Protein AF-0000000079725331 (afdb_homodimer)

Secondary structure (DSSP, 8-state):
----S--TTTSS----EEEEEEEEEHHHHHHHHHHHHHH-S-HHHHHHHHHHHHHHHHH--/----S--TTTSS----EEEEEEEEEHHHHHHHHHHHHHH-S-HHHHHHHHHHHHHHHHH--

Radius of gyration: 18.66 Å; Cα contacts (8 Å, |Δi|>4): 118; chains: 2; bounding box: 28×83×31 Å

Foldseek 3Di:
DPPPPDDVVVVPPPPVDDDDDDDDDPVVVVVLVVVCVVPVPPSVVVVVVVVVVVCVVPVVD/DPPPDPDVVVVPVPPVDDDDDDDDDPVVVVVLVVVCVVPVPPSVVVVVVVVVVVCVVPVVD

pLDDT: mean 81.79, std 17.45, range [38.19, 96.62]

Nearest PDB structures (foldseek):
  7vp5-assembly1_B  TM=5.484E-01  e=2.677E+00  Arabidopsis thaliana
  5zkt-assembly1_A  TM=5.711E-01  e=3.704E+00  Oryza sativa Japonica Group
  7vp5-assembly1_B  TM=5.489E-01  e=2.727E+00  Arabidopsis thaliana
  5zkt-assembly1_A  TM=5.720E-01  e=3.770E+00  Oryza sativa Japonica Group

Structure (mmCIF, N/CA/C/O backbone):
data_AF-0000000079725331-model_v1
#
loop_
_entity.id
_entity.type
_entity.pdbx_description
1 polymer 'Toxin-antitoxin system antitoxin subunit'
#
loop_
_atom_site.group_PDB
_atom_site.id
_atom_site.type_symbol
_atom_site.label_atom_id
_atom_site.label_alt_id
_atom_site.label_comp_id
_atom_site.label_asym_id
_atom_site.label_entity_id
_atom_site.label_seq_id
_atom_site.pdbx_PDB_ins_code
_atom_site.Cartn_x
_atom_site.Cartn_y
_atom_site.Cartn_z
_atom_site.occupancy
_atom_site.B_iso_or_equiv
_atom_site.auth_seq_id
_atom_site.auth_comp_id
_atom_site.auth_asym_id
_atom_site.auth_atom_id
_atom_site.pdbx_PDB_model_num
ATOM 1 N N . MET A 1 1 ? 4.492 42.75 -14.039 1 38.25 1 MET A N 1
ATOM 2 C CA . MET A 1 1 ? 4.617 41.938 -12.852 1 38.25 1 MET A CA 1
ATOM 3 C C . MET A 1 1 ? 4.203 40.5 -13.148 1 38.25 1 MET A C 1
ATOM 5 O O . MET A 1 1 ? 3.018 40.219 -13.328 1 38.25 1 MET A O 1
ATOM 9 N N . ASN A 1 2 ? 4.988 39.75 -13.883 1 44.91 2 ASN A N 1
ATOM 10 C CA . ASN A 1 2 ? 4.727 38.438 -14.406 1 44.91 2 ASN A CA 1
ATOM 11 C C . ASN A 1 2 ? 4.441 37.438 -13.281 1 44.91 2 ASN A C 1
ATOM 13 O O . ASN A 1 2 ? 5.258 37.25 -12.375 1 44.91 2 ASN A O 1
ATOM 17 N N . ASP A 1 3 ? 3.182 37.438 -12.836 1 47.75 3 ASP A N 1
ATOM 18 C CA . ASP A 1 3 ? 2.701 36.5 -11.797 1 47.75 3 ASP A CA 1
ATOM 19 C C . ASP A 1 3 ? 3.217 35.094 -12.031 1 47.75 3 ASP A C 1
ATOM 21 O O . ASP A 1 3 ? 2.879 34.469 -13.031 1 47.75 3 ASP A O 1
ATOM 25 N N . PHE A 1 4 ? 4.43 34.875 -11.836 1 56 4 PHE A N 1
ATOM 26 C CA . PHE A 1 4 ? 5.258 33.656 -11.883 1 56 4 PHE A CA 1
ATOM 27 C C . PHE A 1 4 ? 4.59 32.531 -11.133 1 56 4 PHE A C 1
ATOM 29 O O . PHE A 1 4 ? 5.035 31.375 -11.211 1 56 4 PHE A O 1
ATOM 36 N N . LEU A 1 5 ? 3.629 32.969 -10.203 1 60.72 5 LEU A N 1
ATOM 37 C CA . LEU A 1 5 ? 3.17 31.828 -9.422 1 60.72 5 LEU A CA 1
ATOM 38 C C . LEU A 1 5 ? 2.113 31.031 -10.188 1 60.72 5 LEU A C 1
ATOM 40 O O . LEU A 1 5 ? 1.173 31.609 -10.734 1 60.72 5 LEU A O 1
ATOM 44 N N . PRO A 1 6 ? 2.428 29.969 -10.594 1 56.78 6 PRO A N 1
ATOM 45 C CA . PRO A 1 6 ? 1.4 29.172 -11.273 1 56.78 6 PRO A CA 1
ATOM 46 C C . PRO A 1 6 ? 0.081 29.141 -10.5 1 56.78 6 PRO A C 1
ATOM 48 O O . PRO A 1 6 ? 0.066 29.344 -9.289 1 56.78 6 PRO A O 1
ATOM 51 N N . PRO A 1 7 ? -0.99 29.125 -11.258 1 57.88 7 PRO A N 1
ATOM 52 C CA . PRO A 1 7 ? -2.291 29.031 -10.594 1 57.88 7 PRO A CA 1
ATOM 53 C C . PRO A 1 7 ? -2.41 27.78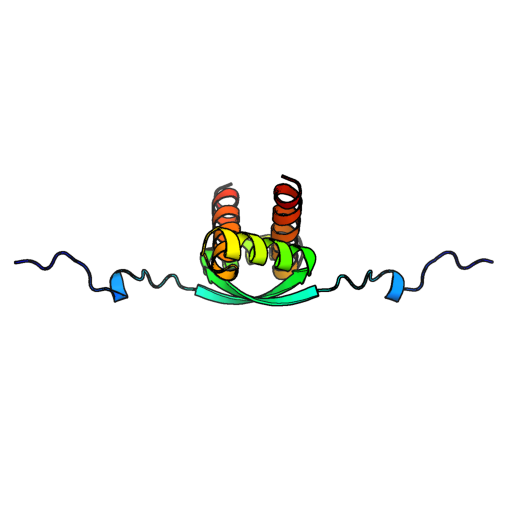1 -9.719 1 57.88 7 PRO A C 1
ATOM 55 O O . PRO A 1 7 ? -1.703 26.797 -9.938 1 57.88 7 PRO A O 1
ATOM 58 N N . PRO A 1 8 ? -3.227 27.906 -8.672 1 58.69 8 PRO A N 1
ATOM 59 C CA . PRO A 1 8 ? -3.314 26.828 -7.684 1 58.69 8 PRO A CA 1
ATOM 60 C C . PRO A 1 8 ? -3.604 25.469 -8.312 1 58.69 8 PRO A C 1
ATOM 62 O O . PRO A 1 8 ? -3.109 24.453 -7.832 1 58.69 8 PRO A O 1
ATOM 65 N N . ASP A 1 9 ? -4.43 25.5 -9.359 1 55.84 9 ASP A N 1
ATOM 66 C CA . ASP A 1 9 ? -4.793 24.234 -10 1 55.84 9 ASP A CA 1
ATOM 67 C C . ASP A 1 9 ? -3.578 23.578 -10.648 1 55.84 9 ASP A 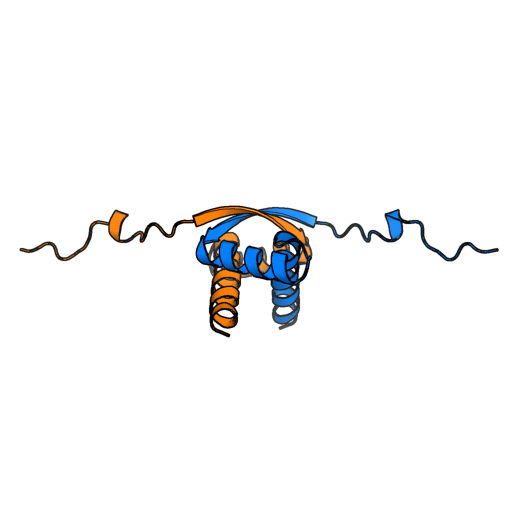C 1
ATOM 69 O O . ASP A 1 9 ? -3.551 22.359 -10.844 1 55.84 9 ASP A O 1
ATOM 73 N N . LYS A 1 10 ? -2.723 24.531 -11.047 1 54.31 10 LYS A N 1
ATOM 74 C CA . LYS A 1 10 ? -1.495 24.016 -11.641 1 54.31 10 LYS A CA 1
ATOM 75 C C . LYS A 1 10 ? -0.524 23.531 -10.562 1 54.31 10 LYS A C 1
ATOM 77 O O . LYS A 1 10 ? 0.469 22.875 -10.875 1 54.31 10 LYS A O 1
ATOM 82 N N . LEU A 1 11 ? -0.783 24.062 -9.492 1 54.09 11 LEU A N 1
ATOM 83 C CA . LEU A 1 11 ? 0.007 23.641 -8.344 1 54.09 11 LEU A CA 1
ATOM 84 C C . LEU A 1 11 ? -0.419 22.25 -7.871 1 54.09 11 LEU A C 1
ATOM 86 O O . LEU A 1 11 ? 0.281 21.625 -7.078 1 54.09 11 LEU A O 1
ATOM 90 N N . ILE A 1 12 ? -1.616 21.953 -8.375 1 52.78 12 ILE A N 1
ATOM 91 C CA . ILE A 1 12 ? -2.115 20.609 -8.102 1 52.78 12 ILE A CA 1
ATOM 92 C C . ILE A 1 12 ? -1.726 19.672 -9.242 1 52.78 12 ILE A C 1
ATOM 94 O O . ILE A 1 12 ? -2.172 19.844 -10.383 1 52.78 12 ILE A O 1
ATOM 98 N N . THR A 1 13 ? -0.53 19.562 -9.453 1 51.38 13 THR A N 1
ATOM 99 C CA . THR A 1 13 ? -0.243 18.547 -10.453 1 51.38 13 THR A CA 1
ATOM 100 C C . THR A 1 13 ? -1.245 17.406 -10.367 1 51.38 13 THR A C 1
ATOM 102 O O . THR A 1 13 ? -1.466 16.844 -9.297 1 51.38 13 THR A O 1
ATOM 105 N N . LYS A 1 14 ? -2.398 17.672 -11.125 1 53 14 LYS A N 1
ATOM 106 C CA . LYS A 1 14 ? -3.395 16.609 -11.258 1 53 14 LYS A CA 1
ATOM 107 C C . LYS A 1 14 ? -2.736 15.242 -11.273 1 53 14 LYS A C 1
ATOM 109 O O . LYS A 1 14 ? -2.109 14.852 -12.258 1 53 14 LYS A O 1
ATOM 114 N N . GLU A 1 15 ? -2.043 15 -10.164 1 59.06 15 GLU A N 1
ATOM 115 C CA . GLU A 1 15 ? -1.673 13.586 -10.18 1 59.06 15 GLU A CA 1
ATOM 116 C C . GLU A 1 15 ? -2.875 12.703 -10.5 1 59.06 15 GLU A C 1
ATOM 118 O O . GLU A 1 15 ? -3.975 12.938 -10 1 59.06 15 GLU A O 1
ATOM 123 N N . ASP A 1 16 ? -2.807 12.234 -11.727 1 72.12 16 ASP A N 1
ATOM 124 C CA . ASP A 1 16 ? -3.865 11.297 -12.094 1 72.12 16 ASP A CA 1
ATOM 125 C C . ASP A 1 16 ? -3.979 10.172 -11.062 1 72.12 16 ASP A C 1
ATOM 127 O O . ASP A 1 16 ? -3.061 9.359 -10.922 1 72.12 16 ASP A O 1
ATOM 131 N N . ASN A 1 17 ? -4.805 10.508 -10.023 1 79.5 17 ASN A N 1
ATOM 132 C CA . ASN A 1 17 ? -5.062 9.508 -8.992 1 79.5 17 ASN A CA 1
ATOM 133 C C . ASN A 1 17 ? -6.301 8.68 -9.312 1 79.5 17 ASN A C 1
ATOM 135 O O . ASN A 1 17 ? -7.215 9.156 -9.992 1 79.5 17 ASN A O 1
ATOM 139 N N . SER A 1 18 ? -6.102 7.484 -9.039 1 85.88 18 SER A N 1
ATOM 140 C CA . SER A 1 18 ? -7.227 6.566 -9.18 1 85.88 18 SER A CA 1
ATOM 141 C C . SER A 1 18 ? -7.629 5.973 -7.836 1 85.88 18 SER A C 1
ATOM 143 O O . SER A 1 18 ? -6.77 5.641 -7.016 1 85.88 18 SER A O 1
ATOM 145 N N . LYS A 1 19 ? -8.906 5.922 -7.648 1 87.5 19 LYS A N 1
ATOM 146 C CA . LYS A 1 19 ? -9.453 5.316 -6.441 1 87.5 19 LYS A CA 1
ATOM 147 C C . LYS A 1 19 ? -9.461 3.793 -6.539 1 87.5 19 LYS A C 1
ATOM 149 O O . LYS A 1 19 ? -9.945 3.23 -7.523 1 87.5 19 LYS A O 1
ATOM 154 N N . VAL A 1 20 ? -8.812 3.227 -5.551 1 88.94 20 VAL A N 1
ATOM 155 C CA . VAL A 1 20 ? -8.773 1.768 -5.516 1 88.94 20 VAL A CA 1
ATOM 156 C C . VAL A 1 20 ? -9.211 1.269 -4.141 1 88.94 20 VAL A C 1
ATOM 158 O O . VAL A 1 20 ? -8.906 1.894 -3.123 1 88.94 20 VAL A O 1
ATOM 161 N N . THR A 1 21 ? -10.047 0.263 -4.176 1 90.62 21 THR A N 1
ATOM 162 C CA . THR A 1 21 ? -10.438 -0.4 -2.936 1 90.62 21 THR A CA 1
ATOM 163 C C . THR A 1 21 ? -9.516 -1.581 -2.643 1 90.62 21 THR A C 1
ATOM 165 O O . THR A 1 21 ? -9.297 -2.436 -3.504 1 90.62 21 THR A O 1
ATOM 168 N N . ILE A 1 22 ? -9.008 -1.559 -1.427 1 90.12 22 ILE A N 1
ATOM 169 C CA . ILE A 1 22 ? -8.07 -2.602 -1.014 1 90.12 22 ILE A CA 1
ATOM 170 C C . IL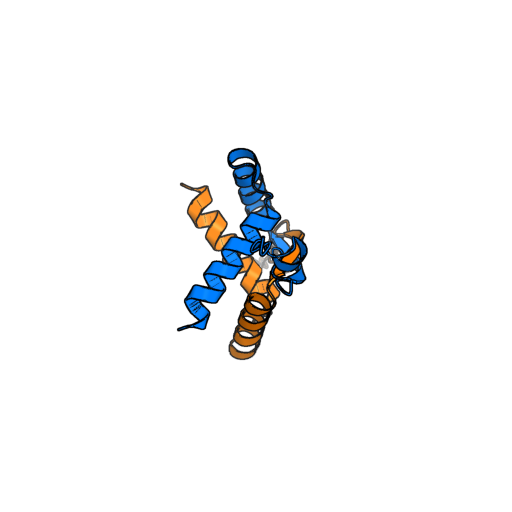E A 1 22 ? -8.539 -3.221 0.301 1 90.12 22 ILE A C 1
ATOM 172 O O . ILE A 1 22 ? -9.109 -2.531 1.152 1 90.12 22 ILE A O 1
ATOM 176 N N . LEU A 1 23 ? -8.359 -4.512 0.351 1 89.56 23 LEU A N 1
ATOM 177 C CA . LEU A 1 23 ? -8.57 -5.215 1.611 1 89.56 23 LEU A CA 1
ATOM 178 C C . LEU A 1 23 ? -7.297 -5.219 2.451 1 89.56 23 LEU A C 1
ATOM 180 O O . LEU A 1 23 ? -6.27 -5.746 2.025 1 89.56 23 LEU A O 1
ATOM 184 N N . LEU A 1 24 ? -7.414 -4.594 3.615 1 91.56 24 LEU A N 1
ATOM 185 C CA . LEU A 1 24 ? -6.262 -4.512 4.508 1 91.56 24 LEU A CA 1
ATOM 186 C C . LEU A 1 24 ? -6.555 -5.199 5.84 1 91.56 24 LEU A C 1
ATOM 188 O O . LEU A 1 24 ? -7.699 -5.211 6.297 1 91.56 24 LEU A O 1
ATOM 192 N N . SER A 1 25 ? -5.543 -5.75 6.434 1 90.81 25 SER A N 1
ATOM 193 C CA . SER A 1 25 ? -5.715 -6.332 7.758 1 90.81 25 SER A CA 1
ATOM 194 C C . SER A 1 25 ? -5.992 -5.258 8.805 1 90.81 25 SER A C 1
ATOM 196 O O . SER A 1 25 ? -5.488 -4.137 8.695 1 90.81 25 SER A O 1
ATOM 198 N N . LYS A 1 26 ? -6.762 -5.676 9.812 1 91.25 26 LYS A N 1
ATOM 199 C CA . LYS A 1 26 ? -7.035 -4.754 10.906 1 91.25 26 LYS A CA 1
ATOM 200 C C . LYS A 1 26 ? -5.742 -4.285 11.57 1 91.25 26 LYS A C 1
ATOM 202 O O . LYS A 1 26 ? -5.637 -3.131 11.992 1 91.25 26 LYS A O 1
ATOM 207 N N . LYS A 1 27 ? -4.816 -5.16 11.594 1 91.5 27 LYS A N 1
ATOM 208 C CA . LYS A 1 27 ? -3.525 -4.82 12.188 1 91.5 27 LYS A CA 1
ATOM 209 C C . LYS A 1 27 ? -2.836 -3.711 11.398 1 91.5 27 LYS A C 1
ATOM 211 O O . LYS A 1 27 ? -2.35 -2.74 11.977 1 91.5 27 LYS A O 1
ATOM 216 N N . SER A 1 28 ? -2.807 -3.865 10.141 1 93.25 28 SER A N 1
ATOM 217 C CA . SER A 1 28 ? -2.18 -2.859 9.289 1 93.25 28 SER A CA 1
ATOM 218 C C . SER A 1 28 ? -2.924 -1.53 9.367 1 93.25 28 SER A C 1
ATOM 220 O O . SER A 1 28 ? -2.307 -0.474 9.508 1 93.25 28 SER A O 1
ATOM 222 N N . ILE A 1 29 ? -4.227 -1.623 9.344 1 94.38 29 ILE A N 1
ATOM 223 C CA . ILE A 1 29 ? -5.031 -0.407 9.406 1 94.38 29 ILE A CA 1
ATOM 224 C C . ILE A 1 29 ? -4.785 0.307 10.734 1 94.38 29 ILE A C 1
ATOM 226 O O . ILE A 1 29 ? -4.586 1.523 10.766 1 94.38 29 ILE A O 1
ATOM 230 N N . SER A 1 30 ? -4.809 -0.453 11.797 1 93.88 30 SER A N 1
ATOM 231 C CA . SER A 1 30 ? -4.566 0.124 13.117 1 93.88 30 SER A CA 1
ATOM 232 C C . SER A 1 30 ? -3.191 0.784 13.188 1 93.88 30 SER A C 1
ATOM 234 O O . SER A 1 30 ? -3.043 1.854 13.781 1 93.88 30 SER A O 1
ATOM 236 N N . PHE A 1 31 ? -2.205 0.195 12.625 1 95.94 31 PHE A N 1
ATOM 237 C CA . PHE A 1 31 ? -0.854 0.743 12.594 1 95.94 31 PHE A CA 1
ATOM 238 C C . PHE A 1 31 ? -0.833 2.098 11.898 1 95.94 31 PHE A C 1
ATOM 240 O O . PHE A 1 31 ? -0.304 3.07 12.438 1 95.94 31 PHE A O 1
ATOM 247 N N . PHE A 1 32 ? -1.394 2.209 10.688 1 95.94 32 PHE A N 1
ATOM 248 C CA . PHE A 1 32 ? -1.354 3.447 9.922 1 95.94 32 PHE A CA 1
ATOM 249 C C . PHE A 1 32 ? -2.176 4.535 10.602 1 95.94 32 PHE A C 1
ATOM 251 O O . PHE A 1 32 ? -1.815 5.715 10.555 1 95.94 32 PHE A O 1
ATOM 258 N N . LYS A 1 33 ? -3.271 4.145 11.273 1 95.19 33 LYS A N 1
ATOM 259 C CA . LYS A 1 33 ? -4.086 5.117 12 1 95.19 33 LYS A CA 1
ATOM 260 C C . LYS A 1 33 ? -3.33 5.676 13.203 1 95.19 33 LYS A C 1
ATOM 262 O O . LYS A 1 33 ? -3.412 6.871 13.492 1 95.19 33 LYS A O 1
ATOM 267 N N . ALA A 1 34 ? -2.625 4.777 13.828 1 96.62 34 ALA A N 1
ATOM 268 C CA . ALA A 1 34 ? -1.822 5.227 14.961 1 96.62 34 ALA A CA 1
ATOM 269 C C . ALA A 1 34 ? -0.739 6.203 14.516 1 96.62 34 ALA A C 1
ATOM 271 O O . ALA A 1 34 ? -0.516 7.23 15.156 1 96.62 34 ALA A O 1
ATOM 272 N N . GLN A 1 35 ? -0.032 5.824 13.414 1 95.31 35 GLN A N 1
ATOM 273 C CA . GLN A 1 35 ? 0.988 6.711 12.867 1 95.31 35 GLN A CA 1
ATOM 274 C C . GLN A 1 35 ? 0.384 8.047 12.43 1 95.31 35 GLN A C 1
ATOM 276 O O . GLN A 1 35 ? 1.015 9.094 12.578 1 95.31 35 GLN A O 1
ATOM 281 N N . SER A 1 36 ? -0.831 7.957 11.875 1 95.5 36 SER A N 1
ATOM 282 C CA . SER A 1 36 ? -1.561 9.141 11.445 1 95.5 36 SER A CA 1
ATOM 283 C C . SER A 1 36 ? -1.813 10.094 12.617 1 95.5 36 SER A C 1
ATOM 285 O O . SER A 1 36 ? -1.638 11.305 12.484 1 95.5 36 SER A O 1
ATOM 287 N N . LYS A 1 37 ? -2.191 9.547 13.695 1 95.62 37 LYS A N 1
ATOM 288 C CA . LYS A 1 37 ? -2.465 10.336 14.891 1 95.62 37 LYS A CA 1
ATOM 289 C C . LYS A 1 37 ? -1.199 11.016 15.406 1 95.62 37 LYS A C 1
ATOM 291 O O . LYS A 1 37 ? -1.242 12.172 15.852 1 95.62 37 LYS A O 1
ATOM 296 N N . LYS A 1 38 ? -0.1 10.359 15.242 1 95.12 38 LYS A N 1
ATOM 297 C CA . LYS A 1 38 ? 1.169 10.883 15.742 1 95.12 38 LYS A CA 1
ATOM 298 C C . LYS A 1 38 ? 1.699 11.992 14.836 1 95.12 38 LYS A C 1
ATOM 300 O O . LYS A 1 38 ? 2.252 12.984 15.32 1 95.12 38 LYS A O 1
ATOM 305 N N . SER A 1 39 ? 1.54 11.883 13.578 1 94.12 39 SER A N 1
ATOM 306 C CA . SER A 1 39 ? 2.182 12.766 12.602 1 94.12 39 SER A CA 1
ATOM 307 C C . SER A 1 39 ? 1.226 13.852 12.125 1 94.12 39 SER A C 1
ATOM 309 O O . SER A 1 39 ? 1.656 14.859 11.562 1 94.12 39 SER A O 1
ATOM 311 N N . GLY A 1 40 ? -0.096 13.594 12.133 1 95.31 40 GLY A N 1
ATOM 312 C CA . GLY A 1 40 ? -1.092 14.5 11.594 1 95.31 40 GLY A CA 1
ATOM 313 C C . GLY A 1 40 ? -1.356 14.297 10.117 1 95.31 40 GLY A C 1
ATOM 314 O O . GLY A 1 40 ? -2.139 15.031 9.508 1 95.31 40 GLY A O 1
ATOM 315 N N . VAL A 1 41 ? -0.659 13.352 9.523 1 93.31 41 VAL A N 1
ATOM 316 C CA . VAL A 1 41 ? -0.879 13.023 8.125 1 93.31 41 VAL A CA 1
ATOM 317 C C . VAL A 1 41 ? -1.966 11.961 8.008 1 93.31 41 VAL A C 1
ATOM 319 O O . VAL A 1 41 ? -1.94 10.953 8.727 1 93.31 41 VAL A O 1
ATOM 322 N N . PRO A 1 42 ? -2.98 12.273 7.223 1 95.38 42 PRO A N 1
ATOM 323 C CA . PRO A 1 42 ? -4.008 11.25 7.027 1 95.38 42 PRO A CA 1
ATOM 324 C C . PRO A 1 42 ? -3.424 9.891 6.66 1 95.38 42 PRO A C 1
ATOM 326 O O . PRO A 1 42 ? -2.496 9.812 5.852 1 95.38 42 PRO A O 1
ATOM 329 N N . TYR A 1 43 ? -3.971 8.836 7.348 1 94.75 43 TYR A N 1
ATOM 330 C CA . TYR A 1 43 ? -3.404 7.5 7.16 1 94.75 43 TYR A CA 1
ATOM 331 C C . TYR A 1 43 ? -3.498 7.07 5.703 1 94.75 43 TYR A C 1
ATOM 333 O O . TYR A 1 43 ? -2.625 6.355 5.203 1 94.75 43 TYR A O 1
ATOM 341 N N . GLN A 1 44 ? -4.574 7.441 4.973 1 92.69 44 GLN A N 1
ATOM 342 C CA . GLN A 1 44 ? -4.688 7.121 3.555 1 92.69 44 GLN A CA 1
ATOM 343 C C . GLN A 1 44 ? -3.537 7.73 2.76 1 92.69 44 GLN A C 1
ATOM 345 O O . GLN A 1 44 ? -3.014 7.102 1.835 1 92.69 44 GLN A O 1
ATOM 350 N N . SER A 1 45 ? -3.162 8.914 3.104 1 92.31 45 SER A N 1
ATOM 351 C CA . SER A 1 45 ? -2.039 9.57 2.441 1 92.31 45 SER A CA 1
ATOM 352 C C . SER A 1 45 ? -0.729 8.844 2.721 1 92.31 45 SER A C 1
ATOM 354 O O . SER A 1 45 ? 0.131 8.742 1.844 1 92.31 45 SER A O 1
ATOM 356 N N . MET A 1 46 ? -0.601 8.344 3.939 1 95.19 46 MET A N 1
ATOM 357 C CA . MET A 1 46 ? 0.584 7.578 4.312 1 95.19 46 MET A CA 1
ATOM 358 C C . MET A 1 46 ? 0.684 6.301 3.49 1 95.19 46 MET A C 1
ATOM 360 O O . MET A 1 46 ? 1.755 5.969 2.979 1 95.19 46 MET A O 1
ATOM 364 N N . ILE A 1 47 ? -0.411 5.691 3.34 1 95.19 47 ILE A N 1
ATOM 365 C CA . ILE A 1 47 ? -0.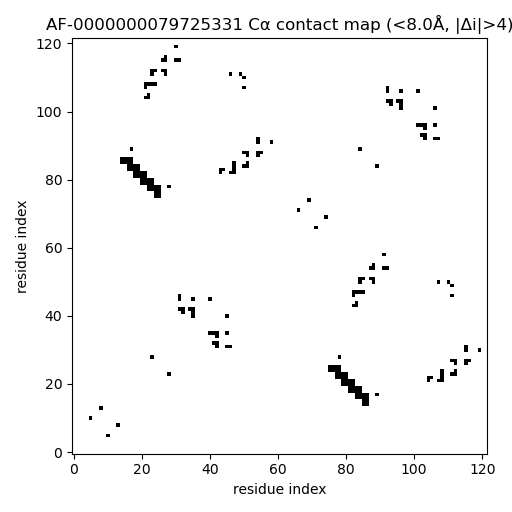483 4.457 2.566 1 95.19 47 ILE A CA 1
ATOM 366 C C . ILE A 1 47 ? -0.111 4.738 1.111 1 95.19 47 ILE A C 1
ATOM 368 O O . ILE A 1 47 ? 0.698 4.02 0.521 1 95.19 47 ILE A O 1
ATOM 372 N N . LYS A 1 48 ? -0.666 5.762 0.553 1 93.94 48 LYS A N 1
ATOM 373 C CA . LYS A 1 48 ? -0.336 6.148 -0.815 1 93.94 48 LYS A CA 1
ATOM 374 C C . LYS A 1 48 ? 1.164 6.379 -0.975 1 93.94 48 LYS A C 1
ATOM 376 O O . LYS A 1 48 ? 1.769 5.918 -1.945 1 93.94 48 LYS A O 1
ATOM 381 N N . LYS A 1 49 ? 1.687 7.078 -0.039 1 93.56 49 LYS A N 1
ATOM 382 C CA . LYS A 1 49 ? 3.107 7.406 -0.127 1 93.56 49 LYS A CA 1
ATOM 383 C C . LYS A 1 49 ? 3.965 6.145 -0.085 1 93.56 49 LYS A C 1
ATOM 385 O O . LYS A 1 49 ? 4.922 6.012 -0.853 1 93.56 49 LYS A O 1
ATOM 390 N N . VAL A 1 50 ? 3.643 5.238 0.806 1 94.81 50 VAL A N 1
ATOM 391 C CA . VAL A 1 50 ? 4.371 3.979 0.905 1 94.81 50 VAL A CA 1
ATOM 392 C C . VAL A 1 50 ? 4.336 3.254 -0.438 1 94.81 50 VAL A C 1
ATOM 394 O O . VAL A 1 50 ? 5.367 2.791 -0.928 1 94.81 50 VAL A O 1
ATOM 397 N N . LEU A 1 51 ? 3.197 3.193 -1.078 1 95.38 51 LEU A N 1
ATOM 398 C CA . LEU A 1 51 ? 3.029 2.449 -2.32 1 95.38 51 LEU A CA 1
ATOM 399 C C . LEU A 1 51 ? 3.705 3.17 -3.482 1 95.38 51 LEU A C 1
ATOM 401 O O . LEU A 1 51 ? 4.301 2.531 -4.352 1 95.38 51 LEU A O 1
ATOM 405 N N . ASP A 1 52 ? 3.635 4.496 -3.479 1 92.56 52 ASP A N 1
ATOM 406 C CA . ASP A 1 52 ? 4.32 5.266 -4.512 1 92.56 52 ASP A CA 1
ATOM 407 C C . ASP A 1 52 ? 5.832 5.07 -4.434 1 92.56 52 ASP A C 1
ATOM 409 O O . ASP A 1 52 ? 6.496 4.891 -5.457 1 92.56 52 ASP A O 1
ATOM 413 N N . LEU A 1 53 ? 6.352 5.07 -3.221 1 92.75 53 LEU A N 1
ATOM 414 C CA . LEU A 1 53 ? 7.781 4.871 -3.033 1 92.75 53 LEU A CA 1
ATOM 415 C C . LEU A 1 53 ? 8.188 3.455 -3.434 1 92.75 53 LEU A C 1
ATOM 417 O O . LEU A 1 53 ? 9.227 3.26 -4.066 1 92.75 53 LEU A O 1
ATOM 421 N N . TYR A 1 54 ? 7.395 2.568 -3.002 1 93.31 54 TYR A N 1
ATOM 422 C CA . TYR A 1 54 ? 7.648 1.183 -3.377 1 93.31 54 TYR A CA 1
ATOM 423 C C . TYR A 1 54 ? 7.695 1.028 -4.891 1 93.31 54 TYR A C 1
ATOM 425 O O . TYR A 1 54 ? 8.625 0.42 -5.43 1 93.31 54 TYR A O 1
ATOM 433 N N . ALA A 1 55 ? 6.719 1.514 -5.566 1 93.88 55 ALA A N 1
ATOM 434 C CA . ALA A 1 55 ? 6.641 1.421 -7.02 1 93.88 55 ALA A CA 1
ATOM 435 C C . ALA A 1 55 ? 7.832 2.107 -7.68 1 93.88 55 ALA A C 1
ATOM 437 O O . ALA A 1 55 ? 8.414 1.576 -8.625 1 93.88 55 ALA A O 1
ATOM 438 N N . ASP A 1 56 ? 8.156 3.264 -7.191 1 90.19 56 ASP A N 1
ATOM 439 C CA . ASP A 1 56 ? 9.273 4.012 -7.75 1 90.19 56 ASP A CA 1
ATOM 440 C C . ASP A 1 56 ? 10.586 3.236 -7.605 1 90.19 56 ASP A C 1
ATOM 442 O O . ASP A 1 56 ? 11.422 3.248 -8.508 1 90.19 56 ASP A O 1
ATOM 446 N N . LYS A 1 57 ? 10.719 2.621 -6.504 1 91.19 57 LYS A N 1
ATOM 447 C CA . LYS A 1 57 ? 11.945 1.873 -6.219 1 91.19 57 LYS A CA 1
ATOM 448 C C . LYS A 1 57 ? 12.07 0.66 -7.137 1 91.19 57 LYS A C 1
ATOM 450 O O . LYS A 1 57 ? 13.164 0.349 -7.613 1 91.19 57 LYS A O 1
ATOM 455 N N . PHE A 1 58 ? 10.992 -0.007 -7.434 1 90.5 58 PHE A N 1
ATOM 456 C CA . PHE A 1 58 ? 11.078 -1.284 -8.133 1 90.5 58 PHE A CA 1
ATOM 457 C C . PHE A 1 58 ? 10.695 -1.126 -9.602 1 90.5 58 PHE A C 1
ATOM 459 O O . PHE A 1 58 ? 10.891 -2.043 -10.398 1 90.5 58 PHE A O 1
ATOM 466 N N . ALA A 1 59 ? 10.086 -0.039 -9.914 1 85.69 59 ALA A N 1
ATOM 467 C CA . ALA A 1 59 ? 9.797 0.219 -11.32 1 85.69 59 ALA A CA 1
ATOM 468 C C . ALA A 1 59 ? 11.078 0.44 -12.117 1 85.69 59 ALA A C 1
ATOM 470 O O . ALA A 1 59 ? 11.109 0.224 -13.328 1 85.69 59 ALA A O 1
ATOM 471 N N . HIS A 1 60 ? 12.055 0.998 -11.555 1 76.31 60 HIS A N 1
ATOM 472 C CA . HIS A 1 60 ? 13.297 1.291 -12.266 1 76.31 60 HIS A CA 1
ATOM 473 C C . HIS A 1 60 ? 14.289 0.136 -12.141 1 76.31 60 HIS A C 1
ATOM 475 O O . HIS A 1 60 ? 15.414 0.225 -12.633 1 76.31 60 HIS A O 1
ATOM 481 N N . LYS A 1 61 ? 13.836 -0.883 -11.555 1 59.62 61 LYS A N 1
ATOM 482 C CA . LYS A 1 61 ? 14.719 -2.047 -11.555 1 59.62 61 LYS A CA 1
ATOM 483 C C . LYS A 1 61 ? 14.289 -3.066 -12.602 1 59.62 61 LYS A C 1
ATOM 485 O O . LYS A 1 61 ? 13.109 -3.178 -12.922 1 59.62 61 LYS A O 1
ATOM 490 N N . MET B 1 1 ? -10.008 -41.906 13.031 1 38.19 1 MET B N 1
ATOM 491 C CA . MET B 1 1 ? -9.352 -41.156 11.969 1 38.19 1 MET B CA 1
ATOM 492 C C . MET B 1 1 ? -9.523 -39.656 12.172 1 38.19 1 MET B C 1
ATOM 494 O O . MET B 1 1 ? -10.609 -39.125 11.953 1 38.19 1 MET B O 1
ATOM 498 N N . ASN B 1 2 ? -8.922 -39.094 13.188 1 45.94 2 ASN B N 1
ATOM 499 C CA . ASN B 1 2 ? -9.07 -37.719 13.648 1 45.94 2 ASN B CA 1
ATOM 500 C C . ASN B 1 2 ? -8.703 -36.719 12.555 1 45.94 2 ASN B C 1
ATOM 502 O O . ASN B 1 2 ? -7.59 -36.781 12.016 1 45.94 2 ASN B O 1
ATOM 506 N N . ASP B 1 3 ? -9.688 -36.438 11.672 1 49 3 ASP B N 1
ATOM 507 C CA . ASP B 1 3 ? -9.555 -35.469 10.594 1 49 3 ASP B CA 1
ATOM 508 C C . ASP B 1 3 ? -8.859 -34.188 11.086 1 49 3 ASP B C 1
ATOM 510 O O . ASP B 1 3 ? -9.398 -33.469 11.93 1 49 3 ASP B O 1
ATOM 514 N N . PHE B 1 4 ? -7.66 -34.281 11.352 1 56.78 4 PHE B N 1
ATOM 515 C CA . PHE B 1 4 ? -6.676 -33.312 11.797 1 56.78 4 PHE B CA 1
ATOM 516 C C . PHE B 1 4 ? -6.746 -32.031 10.953 1 56.78 4 PHE B C 1
ATOM 518 O O . PHE B 1 4 ? -6.109 -31.031 11.273 1 56.78 4 PHE B O 1
ATOM 525 N N . LEU B 1 5 ? -7.406 -32.25 9.711 1 60.56 5 LEU B N 1
ATOM 526 C CA . LEU B 1 5 ? -7.285 -31.047 8.914 1 60.56 5 LEU B CA 1
ATOM 527 C C . LEU B 1 5 ? -8.359 -30.031 9.305 1 60.56 5 LEU B C 1
ATOM 529 O O . LEU B 1 5 ? -9.539 -30.391 9.422 1 60.56 5 LEU B O 1
ATOM 533 N N . PRO B 1 6 ? -8.016 -29.047 9.883 1 56.75 6 PRO B N 1
ATOM 534 C CA . PRO B 1 6 ? -9.031 -28.031 10.18 1 56.75 6 PRO B CA 1
ATOM 535 C C . PRO B 1 6 ? -9.906 -27.703 8.969 1 56.75 6 PRO B C 1
ATOM 537 O O . PRO B 1 6 ? -9.492 -27.906 7.828 1 56.75 6 PRO B O 1
ATOM 540 N N . PRO B 1 7 ? -11.156 -27.453 9.281 1 57.91 7 PRO B N 1
ATOM 541 C CA . PRO B 1 7 ? -12.047 -27.078 8.18 1 57.91 7 PRO B CA 1
ATOM 542 C C . PRO B 1 7 ? -11.539 -25.859 7.406 1 57.91 7 PRO B C 1
ATOM 544 O O . PRO B 1 7 ? -10.773 -25.047 7.945 1 57.91 7 PRO B O 1
ATOM 547 N N . PRO B 1 8 ? -11.891 -25.844 6.141 1 59.09 8 PRO B N 1
ATOM 548 C CA . PRO B 1 8 ? -11.352 -24.812 5.258 1 59.09 8 PRO B CA 1
ATOM 549 C C . PRO B 1 8 ? -11.562 -23.406 5.809 1 59.09 8 PRO B C 1
ATOM 551 O O . PRO B 1 8 ? -10.711 -22.531 5.617 1 59.09 8 PRO B O 1
ATOM 554 N N . ASP B 1 9 ? -12.719 -23.203 6.445 1 55.62 9 ASP B N 1
ATOM 555 C CA . ASP B 1 9 ? -13.016 -21.875 6.98 1 55.62 9 ASP B CA 1
ATOM 556 C C . ASP B 1 9 ? -12.031 -21.484 8.086 1 55.62 9 ASP B C 1
ATOM 558 O O . ASP B 1 9 ? -11.805 -20.312 8.336 1 55.62 9 ASP B O 1
ATOM 562 N N . LYS B 1 10 ? -11.625 -22.594 8.727 1 53.78 10 LYS B N 1
ATOM 563 C CA . LYS B 1 10 ? -10.648 -22.344 9.781 1 53.78 10 LYS B CA 1
ATOM 564 C C . LYS B 1 10 ? -9.25 -22.125 9.195 1 53.78 10 LYS B C 1
ATOM 566 O O . LYS B 1 10 ? -8.336 -21.703 9.898 1 53.78 10 LYS B O 1
ATOM 571 N N . LEU B 1 11 ? -9.164 -22.641 8.086 1 53.81 11 LEU B N 1
ATOM 572 C CA . LEU B 1 11 ? -7.918 -22.438 7.359 1 53.81 11 LEU B CA 1
ATOM 573 C C . LEU B 1 11 ? -7.816 -21 6.844 1 53.81 11 LEU B C 1
ATOM 575 O O . LEU B 1 11 ? -6.742 -20.562 6.426 1 53.81 11 LEU B O 1
ATOM 579 N N . ILE B 1 12 ? -9.008 -20.438 6.848 1 52.72 12 ILE B N 1
ATOM 580 C CA . ILE B 1 12 ? -9.055 -19.016 6.5 1 52.72 12 ILE B CA 1
ATOM 581 C C . ILE B 1 12 ? -8.914 -18.172 7.762 1 52.72 12 ILE B C 1
ATOM 583 O O . ILE B 1 12 ? -9.781 -18.219 8.641 1 52.72 12 ILE B O 1
ATOM 587 N N . THR B 1 13 ? -7.895 -18.359 8.406 1 51.03 13 THR B N 1
ATOM 588 C CA . THR B 1 13 ? -7.781 -17.406 9.508 1 51.03 13 THR B CA 1
ATOM 589 C C . THR B 1 13 ? -8.43 -16.062 9.133 1 51.03 13 THR B C 1
ATOM 591 O O . THR B 1 13 ? -8.148 -15.508 8.078 1 51.03 13 THR B O 1
ATOM 594 N N . LYS B 1 14 ? -9.797 -16.047 9.445 1 52.59 14 LYS B N 1
ATOM 595 C CA . LYS B 1 14 ? -10.539 -14.805 9.281 1 52.59 14 LYS B CA 1
ATOM 596 C C . LYS B 1 14 ? -9.656 -13.602 9.562 1 52.59 14 LYS B C 1
ATOM 598 O O . LYS B 1 14 ? -9.359 -13.297 10.719 1 52.59 14 LYS B O 1
ATOM 603 N N . GLU B 1 15 ? -8.578 -13.57 8.781 1 58.84 15 GLU B N 1
ATOM 604 C CA . GLU B 1 15 ? -7.957 -12.258 8.984 1 58.84 15 GLU B CA 1
ATOM 605 C C . GLU B 1 15 ? -8.992 -11.141 8.891 1 58.84 15 GLU B C 1
ATOM 607 O O . GLU B 1 15 ? -9.859 -11.156 8.016 1 58.84 15 GLU B O 1
ATOM 612 N N . ASP B 1 16 ? -9.242 -10.641 10.086 1 72.19 16 ASP B N 1
ATOM 613 C CA . ASP B 1 16 ? -10.148 -9.492 10.086 1 72.19 16 ASP B CA 1
ATOM 614 C C . ASP B 1 16 ? -9.664 -8.414 9.117 1 72.19 16 ASP B C 1
ATOM 616 O O . ASP B 1 16 ? -8.609 -7.812 9.32 1 72.19 16 ASP B O 1
ATOM 620 N N . ASN B 1 17 ? -10.117 -8.633 7.852 1 79.5 17 ASN B N 1
ATOM 621 C CA . ASN B 1 17 ? -9.789 -7.645 6.828 1 79.5 17 ASN B CA 1
ATOM 622 C C . ASN B 1 17 ? -10.859 -6.562 6.738 1 79.5 17 ASN B C 1
ATOM 624 O O . ASN B 1 17 ? -12.031 -6.805 7.059 1 79.5 17 ASN B O 1
ATOM 628 N N . SER B 1 18 ? -10.336 -5.438 6.574 1 85.88 18 SER B N 1
ATOM 629 C CA . SER B 1 18 ? -11.227 -4.301 6.355 1 85.88 18 SER B CA 1
ATOM 630 C C . SER B 1 18 ? -10.992 -3.672 4.988 1 85.88 18 SER B C 1
ATOM 632 O O . SER B 1 18 ? -9.852 -3.553 4.535 1 85.88 18 SER B O 1
ATOM 634 N N . LYS B 1 19 ? -12.078 -3.338 4.391 1 87.38 19 LYS B N 1
ATOM 635 C CA . LYS B 1 19 ? -12.031 -2.66 3.1 1 87.38 19 LYS B CA 1
ATOM 636 C C . LYS B 1 19 ? -11.711 -1.178 3.27 1 87.38 19 LYS B C 1
ATOM 638 O O . LYS B 1 19 ? -12.344 -0.488 4.07 1 87.38 19 LYS B O 1
ATOM 643 N N . VAL B 1 20 ? -10.664 -0.795 2.553 1 88.75 20 VAL B N 1
ATOM 644 C CA . VAL B 1 20 ? -10.273 0.611 2.598 1 88.75 20 VAL B CA 1
ATOM 645 C C . VAL B 1 20 ? -10.117 1.15 1.179 1 88.75 20 VAL B C 1
ATOM 647 O O . VAL B 1 20 ? -9.648 0.439 0.287 1 88.75 20 VAL B O 1
ATOM 650 N N . THR B 1 21 ? -10.672 2.326 0.981 1 90.94 21 THR B N 1
ATOM 651 C CA . THR B 1 21 ? -10.477 3.018 -0.289 1 90.94 21 THR B CA 1
ATOM 652 C C . THR B 1 21 ? -9.273 3.949 -0.215 1 90.94 21 THR B C 1
ATOM 654 O O . THR B 1 21 ? -9.172 4.77 0.701 1 90.94 21 THR B O 1
ATOM 657 N N . ILE B 1 22 ? -8.414 3.758 -1.199 1 90.19 22 ILE B N 1
ATOM 658 C CA . ILE B 1 22 ? -7.195 4.555 -1.242 1 90.19 22 ILE B CA 1
ATOM 659 C C . ILE B 1 22 ? -7.051 5.203 -2.619 1 90.19 22 ILE B C 1
ATOM 661 O O . ILE B 1 22 ? -7.449 4.621 -3.629 1 90.19 22 ILE B O 1
ATOM 665 N N . LEU B 1 23 ? -6.578 6.41 -2.562 1 89.75 23 LEU B N 1
ATOM 666 C CA . LEU B 1 23 ? -6.195 7.086 -3.799 1 89.75 23 LEU B CA 1
ATOM 667 C C . LEU B 1 23 ? -4.75 6.766 -4.168 1 89.75 23 LEU B C 1
ATOM 669 O O . LEU B 1 23 ? -3.83 7.078 -3.408 1 89.75 23 LEU B O 1
ATOM 673 N N . LEU B 1 24 ? -4.613 6.121 -5.309 1 91.69 24 LEU B N 1
ATOM 674 C CA . LEU B 1 24 ? -3.277 5.75 -5.766 1 91.69 24 LEU B CA 1
ATOM 675 C C . LEU B 1 24 ? -2.945 6.441 -7.086 1 91.69 24 LEU B C 1
ATOM 677 O O . LEU B 1 24 ? -3.836 6.699 -7.898 1 91.69 24 LEU B O 1
ATOM 681 N N . SER B 1 25 ? -1.695 6.746 -7.273 1 90.69 25 SER B N 1
ATOM 682 C CA . SER B 1 25 ? -1.276 7.309 -8.555 1 90.69 25 SER B CA 1
ATOM 683 C C . SER B 1 25 ? -1.417 6.289 -9.68 1 90.69 25 SER B C 1
ATOM 685 O O . SER B 1 25 ? -1.243 5.09 -9.461 1 90.69 25 SER B O 1
ATOM 687 N N . LYS B 1 26 ? -1.68 6.84 -10.859 1 91.19 26 LYS B N 1
ATOM 688 C CA . LYS B 1 26 ? -1.764 5.969 -12.031 1 91.19 26 LYS B CA 1
ATOM 689 C C . LYS B 1 26 ? -0.464 5.195 -12.234 1 91.19 26 LYS B C 1
ATOM 691 O O . LYS B 1 26 ? -0.484 4.035 -12.648 1 91.19 26 LYS B O 1
ATOM 696 N N . LYS B 1 27 ? 0.59 5.848 -11.914 1 91.44 27 LYS B N 1
ATOM 697 C CA . LYS B 1 27 ? 1.894 5.207 -12.047 1 91.44 27 LYS B CA 1
ATOM 698 C C . LYS B 1 27 ? 2.004 3.992 -11.125 1 91.44 27 LYS B C 1
ATOM 700 O O . LYS B 1 27 ? 2.424 2.916 -11.555 1 91.44 27 LYS B O 1
ATOM 705 N N . SER B 1 28 ? 1.644 4.172 -9.93 1 93.25 28 SER B N 1
ATOM 706 C CA . SER B 1 28 ? 1.702 3.076 -8.969 1 93.25 28 SER B CA 1
ATOM 707 C C . SER B 1 28 ? 0.75 1.948 -9.352 1 93.25 28 SER B C 1
ATOM 709 O O . SER B 1 28 ? 1.129 0.775 -9.328 1 93.25 28 SER B O 1
ATOM 711 N N . ILE B 1 29 ? -0.431 2.324 -9.75 1 94.31 29 ILE B N 1
ATOM 712 C CA . ILE B 1 29 ? -1.416 1.32 -10.133 1 94.31 29 ILE B CA 1
ATOM 713 C C . ILE B 1 29 ? -0.904 0.526 -11.336 1 94.31 29 ILE B C 1
ATOM 715 O O . ILE B 1 29 ? -0.984 -0.704 -11.352 1 94.31 29 ILE B O 1
ATOM 719 N N . SER B 1 30 ? -0.395 1.239 -12.305 1 93.5 30 SER B N 1
ATOM 720 C CA . SER B 1 30 ? 0.143 0.58 -13.492 1 93.5 30 SER B CA 1
ATOM 721 C C . SER B 1 30 ? 1.273 -0.376 -13.125 1 93.5 30 SER B C 1
ATOM 723 O O . SER B 1 30 ? 1.367 -1.474 -13.68 1 93.5 30 SER B O 1
ATOM 725 N N . PHE B 1 31 ? 2.115 -0.004 -12.242 1 95.75 31 PHE B N 1
ATOM 726 C CA . PHE B 1 31 ? 3.219 -0.839 -11.781 1 95.75 31 PHE B CA 1
ATOM 727 C C . PHE B 1 31 ? 2.701 -2.137 -11.18 1 95.75 31 PHE B C 1
ATOM 729 O O . PHE B 1 31 ? 3.148 -3.225 -11.547 1 95.75 31 PHE B O 1
ATOM 736 N N . PHE B 1 32 ? 1.766 -2.084 -10.242 1 95.81 32 PHE B N 1
ATOM 737 C CA . PHE B 1 32 ? 1.268 -3.27 -9.555 1 95.81 32 PHE B C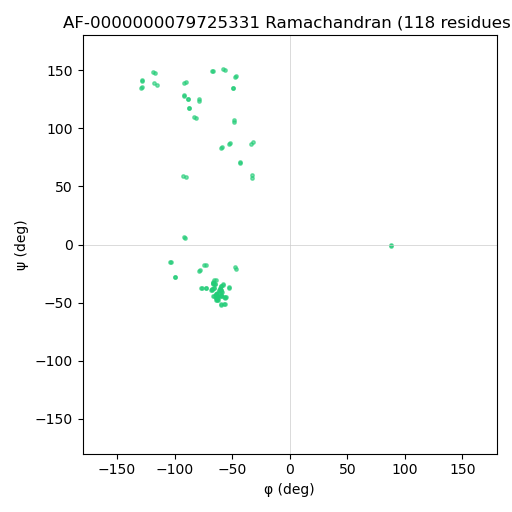A 1
ATOM 738 C C . PHE B 1 32 ? 0.501 -4.168 -10.516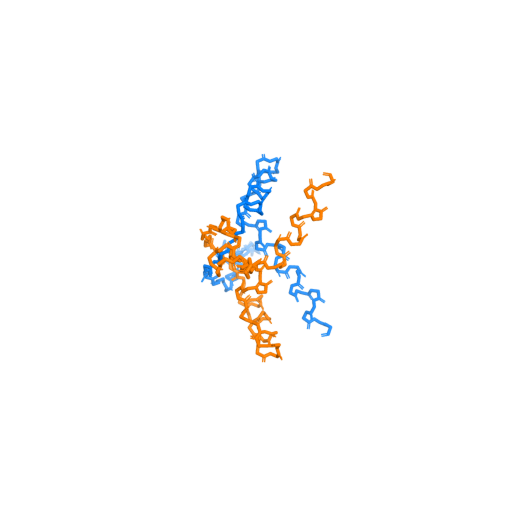 1 95.81 32 PHE B C 1
ATOM 740 O O . PHE B 1 32 ? 0.553 -5.395 -10.398 1 95.81 32 PHE B O 1
ATOM 747 N N . LYS B 1 33 ? -0.197 -3.561 -11.484 1 95 33 LYS B N 1
ATOM 748 C CA . LYS B 1 33 ? -0.919 -4.352 -12.477 1 95 33 LYS B CA 1
ATOM 749 C C . LYS B 1 33 ? 0.046 -5.105 -13.391 1 95 33 LYS B C 1
ATOM 751 O O . LYS B 1 33 ? -0.199 -6.262 -13.742 1 95 33 LYS B O 1
ATOM 756 N N . ALA B 1 34 ? 1.102 -4.422 -13.711 1 96.5 34 ALA B N 1
ATOM 757 C CA . ALA B 1 34 ? 2.111 -5.086 -14.531 1 96.5 34 ALA B CA 1
ATOM 758 C C . ALA B 1 34 ? 2.736 -6.262 -13.789 1 96.5 34 ALA B C 1
ATOM 760 O O . ALA B 1 34 ? 2.924 -7.336 -14.359 1 96.5 34 ALA B O 1
ATOM 761 N N . GLN B 1 35 ? 3.105 -6.012 -12.508 1 95.19 35 GLN B N 1
ATOM 762 C CA . GLN B 1 35 ? 3.662 -7.082 -11.68 1 95.19 35 GLN B CA 1
ATOM 763 C C . GLN B 1 35 ? 2.668 -8.227 -11.523 1 95.19 35 GLN B C 1
ATOM 765 O O . GLN B 1 35 ? 3.059 -9.398 -11.492 1 95.19 35 GLN B O 1
ATOM 770 N N . SER B 1 36 ? 1.387 -7.848 -11.391 1 95.38 36 SER B N 1
ATOM 771 C CA . SER B 1 36 ? 0.309 -8.828 -11.273 1 95.38 36 SER B CA 1
ATOM 772 C C . SER B 1 36 ? 0.253 -9.734 -12.492 1 95.38 36 SER B C 1
ATOM 774 O O . SER B 1 36 ? 0.1 -10.953 -12.359 1 95.38 36 SER B O 1
ATOM 776 N N . LYS B 1 37 ? 0.387 -9.164 -13.625 1 95.62 37 LYS B N 1
ATOM 777 C CA . LYS B 1 37 ? 0.354 -9.914 -14.875 1 95.62 37 LYS B CA 1
ATOM 778 C C . LYS B 1 37 ? 1.532 -10.883 -14.969 1 95.62 37 LYS B C 1
ATOM 780 O O . LYS B 1 37 ? 1.382 -12.008 -15.445 1 95.62 37 LYS B O 1
ATOM 785 N N . LYS B 1 38 ? 2.643 -10.477 -14.43 1 95.12 38 LYS B N 1
ATOM 786 C CA . LYS B 1 38 ? 3.855 -11.289 -14.5 1 95.12 38 LYS B CA 1
ATOM 787 C C . LYS B 1 38 ? 3.795 -12.453 -13.516 1 95.12 38 LYS B C 1
ATOM 789 O O . LYS B 1 38 ? 4.238 -13.562 -13.828 1 95.12 38 LYS B O 1
ATOM 794 N N . SER B 1 39 ? 3.254 -12.273 -12.375 1 94.25 39 SER B N 1
ATOM 795 C CA . SER B 1 39 ? 3.326 -13.234 -11.281 1 94.25 39 SER B CA 1
ATOM 796 C C . SER B 1 39 ? 2.049 -14.07 -11.188 1 94.25 39 SER B C 1
ATOM 798 O O . SER B 1 39 ? 2.035 -15.125 -10.555 1 94.25 39 SER B O 1
ATOM 800 N N . GLY B 1 40 ? 0.893 -13.523 -11.633 1 95.19 40 GLY B N 1
ATOM 801 C CA . GLY B 1 40 ? -0.4 -14.172 -11.492 1 95.19 40 GLY B CA 1
ATOM 802 C C . GLY B 1 40 ? -1.089 -13.852 -10.18 1 95.19 40 GLY B C 1
ATOM 803 O O . GLY B 1 40 ? -2.17 -14.375 -9.891 1 95.19 40 GLY B O 1
ATOM 804 N N . VAL B 1 41 ? -0.442 -13.078 -9.352 1 93.25 41 VAL B N 1
ATOM 805 C CA . VAL B 1 41 ? -1.038 -12.648 -8.086 1 93.25 41 VAL B CA 1
ATOM 806 C C . VAL B 1 41 ? -1.835 -11.367 -8.297 1 93.25 41 VAL B C 1
ATOM 808 O O . VAL B 1 41 ? -1.348 -10.422 -8.93 1 93.25 41 VAL B O 1
ATOM 811 N N . PRO B 1 42 ? -3.098 -11.414 -7.91 1 95.25 42 PRO B N 1
ATOM 812 C CA . PRO B 1 42 ? -3.875 -10.18 -8.031 1 95.25 42 PRO B CA 1
ATOM 813 C C . PRO B 1 42 ? -3.156 -8.969 -7.438 1 95.25 42 PRO B C 1
ATOM 815 O O . PRO B 1 42 ? -2.553 -9.07 -6.363 1 95.25 42 PRO B O 1
ATOM 818 N N . TYR B 1 43 ? -3.191 -7.844 -8.219 1 94.69 43 TYR B N 1
ATOM 819 C CA . TYR B 1 43 ? -2.439 -6.664 -7.801 1 94.69 43 TYR B CA 1
ATOM 820 C C . TYR B 1 43 ? -2.912 -6.168 -6.441 1 94.69 43 TYR B C 1
ATOM 822 O O . TYR B 1 43 ? -2.117 -5.648 -5.652 1 94.69 43 TYR B O 1
ATOM 830 N N . GLN B 1 44 ? -4.227 -6.254 -6.133 1 92.5 44 GLN B N 1
ATOM 831 C CA . GLN B 1 44 ? -4.734 -5.859 -4.824 1 92.5 44 GLN B CA 1
ATOM 832 C C . GLN B 1 44 ? -4.09 -6.688 -3.715 1 92.5 44 GLN B C 1
ATOM 834 O O . GLN B 1 44 ? -3.783 -6.16 -2.641 1 92.5 44 GLN B O 1
ATOM 839 N N . SER B 1 45 ? -3.891 -7.941 -3.953 1 92.25 45 SER B N 1
ATOM 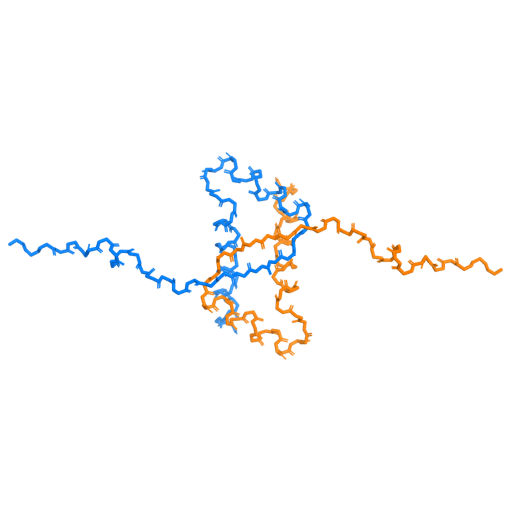840 C CA . SER B 1 45 ? -3.234 -8.805 -2.979 1 92.25 45 SER B CA 1
ATOM 841 C C . SER B 1 45 ? -1.778 -8.406 -2.771 1 92.25 45 SER B C 1
ATOM 843 O O . SER B 1 45 ? -1.264 -8.469 -1.653 1 92.25 45 SER B O 1
ATOM 845 N N . MET B 1 46 ? -1.143 -8 -3.85 1 95.06 46 MET B N 1
ATOM 846 C CA . MET B 1 46 ? 0.238 -7.535 -3.771 1 95.06 46 MET B CA 1
ATOM 847 C C . MET B 1 46 ? 0.339 -6.277 -2.912 1 95.06 46 MET B C 1
ATOM 849 O O . MET B 1 46 ? 1.219 -6.176 -2.057 1 95.06 46 MET B O 1
ATOM 853 N N . ILE B 1 47 ? -0.57 -5.422 -3.123 1 95.06 47 ILE B N 1
ATOM 854 C CA . ILE B 1 47 ? -0.622 -4.176 -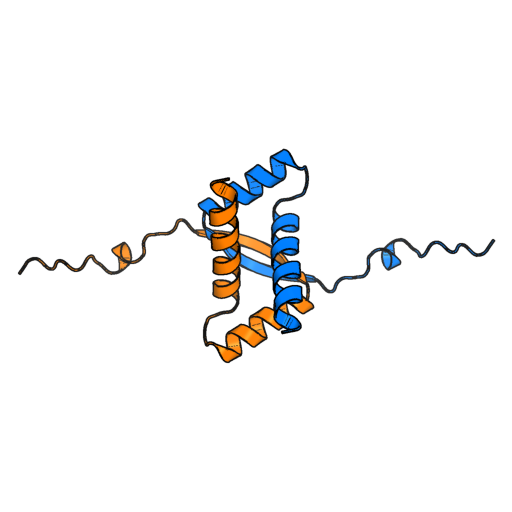2.365 1 95.06 47 ILE B CA 1
ATOM 855 C C . ILE B 1 47 ? -0.834 -4.477 -0.885 1 95.06 47 ILE B C 1
ATOM 857 O O . ILE B 1 47 ? -0.132 -3.938 -0.027 1 95.06 47 ILE B O 1
ATOM 861 N N . LYS B 1 48 ? -1.775 -5.324 -0.59 1 93.81 48 LYS B N 1
ATOM 862 C CA . LYS B 1 48 ? -2.021 -5.723 0.792 1 93.81 48 LYS B CA 1
ATOM 863 C C . LYS B 1 48 ? -0.756 -6.281 1.438 1 93.81 48 LYS B C 1
ATOM 865 O O . LYS B 1 48 ? -0.426 -5.93 2.572 1 93.81 48 LYS B O 1
ATOM 870 N N . LYS B 1 49 ? -0.098 -7.109 0.714 1 93.44 49 LYS B N 1
ATOM 871 C CA . LYS B 1 49 ? 1.1 -7.742 1.261 1 93.44 49 LYS B CA 1
ATOM 872 C C . LYS B 1 49 ? 2.18 -6.707 1.561 1 93.44 49 LYS B C 1
ATOM 874 O O . LYS B 1 49 ? 2.828 -6.766 2.607 1 93.44 49 LYS B O 1
ATOM 879 N N . VAL B 1 50 ? 2.387 -5.789 0.647 1 94.69 50 VAL B N 1
ATOM 880 C CA . VAL B 1 50 ? 3.367 -4.727 0.849 1 94.69 50 VAL B CA 1
ATOM 881 C C . VAL B 1 50 ? 3.045 -3.961 2.131 1 94.69 50 VAL B C 1
ATOM 883 O O . VAL B 1 50 ? 3.928 -3.723 2.957 1 94.69 50 VAL B O 1
ATOM 886 N N . LEU B 1 51 ? 1.796 -3.615 2.348 1 95.38 51 LEU B N 1
ATOM 887 C CA . LEU B 1 51 ? 1.39 -2.805 3.49 1 95.38 51 LEU B CA 1
ATOM 888 C C . LEU B 1 51 ? 1.455 -3.613 4.781 1 95.38 51 LEU B C 1
ATOM 890 O O . LEU B 1 51 ? 1.853 -3.092 5.824 1 95.38 51 LEU B O 1
ATOM 894 N N . ASP B 1 52 ? 1.096 -4.887 4.703 1 92.5 52 ASP B N 1
ATOM 895 C CA . ASP B 1 52 ? 1.202 -5.75 5.875 1 92.5 52 ASP B CA 1
ATOM 896 C C . ASP B 1 52 ? 2.656 -5.902 6.316 1 92.5 52 ASP B C 1
ATOM 898 O O . ASP B 1 52 ? 2.959 -5.836 7.508 1 92.5 52 ASP B O 1
ATOM 902 N N . LEU B 1 53 ? 3.553 -6.082 5.355 1 92.56 53 LEU B N 1
ATOM 903 C CA . LEU B 1 53 ? 4.969 -6.215 5.668 1 92.56 53 LEU B CA 1
ATOM 904 C C . LEU B 1 53 ? 5.523 -4.914 6.238 1 92.56 53 LEU B C 1
ATOM 906 O O . LEU B 1 53 ? 6.305 -4.934 7.195 1 92.56 53 LEU B O 1
ATOM 910 N N . TYR B 1 54 ? 5.141 -3.873 5.602 1 93.31 54 TYR B N 1
ATOM 911 C CA . TYR B 1 54 ? 5.559 -2.566 6.098 1 93.31 54 TYR B CA 1
ATOM 912 C C . TYR B 1 54 ? 5.121 -2.369 7.547 1 93.31 54 TYR B C 1
ATOM 914 O O . TYR B 1 54 ? 5.922 -1.969 8.391 1 93.31 54 TYR B O 1
ATOM 922 N N . ALA B 1 55 ? 3.879 -2.59 7.828 1 93.94 55 ALA B N 1
ATOM 923 C CA . ALA B 1 55 ? 3.336 -2.426 9.172 1 93.94 55 ALA B CA 1
ATOM 924 C C . ALA B 1 55 ? 4.047 -3.338 10.172 1 93.94 55 ALA B C 1
ATOM 926 O O . ALA B 1 55 ? 4.383 -2.916 11.281 1 93.94 55 ALA B O 1
ATOM 927 N N . ASP B 1 56 ? 4.258 -4.566 9.773 1 90.38 56 ASP B N 1
ATOM 928 C CA . ASP B 1 56 ? 4.926 -5.523 10.648 1 90.38 56 ASP B CA 1
ATOM 929 C C . ASP B 1 56 ? 6.344 -5.07 10.984 1 90.38 56 ASP B C 1
ATOM 931 O O . ASP B 1 56 ? 6.805 -5.234 12.117 1 90.38 56 ASP B O 1
ATOM 935 N N . LYS B 1 57 ? 6.984 -4.543 10.031 1 91.19 57 LYS B N 1
ATOM 936 C CA . LYS B 1 57 ? 8.367 -4.102 10.203 1 91.19 57 LYS B CA 1
ATOM 937 C C . LYS B 1 57 ? 8.453 -2.912 11.156 1 91.19 57 LYS B C 1
ATOM 939 O O . LYS B 1 57 ? 9.359 -2.834 11.977 1 91.19 57 LYS B O 1
ATOM 944 N N . PHE B 1 58 ? 7.508 -2.016 11.086 1 90.62 58 PHE B N 1
ATOM 945 C CA . PHE B 1 58 ? 7.637 -0.762 11.82 1 90.62 58 PHE B CA 1
ATOM 946 C C . PHE B 1 58 ? 6.762 -0.772 13.07 1 90.62 58 PHE B C 1
ATOM 948 O O . PHE B 1 58 ? 6.875 0.11 13.922 1 90.62 58 PHE B O 1
ATOM 955 N N . ALA B 1 59 ? 5.855 -1.687 13.117 1 85.75 59 ALA B N 1
ATOM 956 C CA . ALA B 1 59 ? 5.059 -1.817 14.336 1 85.75 59 ALA B CA 1
ATOM 957 C C . ALA B 1 59 ? 5.918 -2.291 15.508 1 85.75 59 ALA B C 1
ATOM 959 O O . ALA B 1 59 ? 5.594 -2.033 16.672 1 85.75 59 ALA B O 1
ATOM 960 N N . HIS B 1 60 ? 6.875 -3.055 15.281 1 76.38 60 HIS B N 1
ATOM 961 C CA . HIS B 1 60 ? 7.703 -3.596 16.359 1 76.38 60 HIS B CA 1
ATOM 962 C C . HIS B 1 60 ? 8.906 -2.701 16.625 1 76.38 60 HIS B C 1
ATOM 964 O O . HIS B 1 60 ? 9.742 -3.016 17.484 1 76.38 60 HIS B O 1
ATOM 970 N N . LYS B 1 61 ? 8.93 -1.634 16 1 59.62 61 LYS B N 1
ATOM 971 C CA . LYS B 1 61 ? 10.008 -0.709 16.344 1 59.62 61 LYS B CA 1
ATOM 972 C C . LYS B 1 61 ? 9.508 0.432 17.219 1 59.62 61 LYS B C 1
ATOM 974 O O . LYS B 1 61 ? 8.336 0.814 17.141 1 59.62 61 LYS B O 1
#

Sequence (122 aa):
MNDFLPPPDKLITKEDNSKVTILLSKKSISFFKAQSKKSGVPYQSMIKKVLDLYADKFAHKMNDFLPPPDKLITKEDNSKVTILLSKKSISFFKAQSKKSGVPYQSMIKKVLDLYADKFAHK

Solvent-accessible surface area (backbone atoms only — not comparable to full-atom values): 7076 Å² total; per-residue (Å²): 131,80,77,75,66,68,53,69,71,66,68,40,65,76,63,60,60,39,82,42,77,35,63,34,43,50,66,36,52,51,47,40,48,52,51,15,68,74,71,70,46,56,37,59,59,52,51,32,47,54,48,44,51,52,35,56,62,54,66,78,98,131,80,76,75,66,68,54,69,71,65,68,40,64,76,63,59,59,40,82,43,77,35,62,35,44,52,67,37,51,51,47,40,48,51,52,16,68,74,70,72,46,57,36,59,58,52,51,32,49,53,48,45,52,51,37,58,63,54,66,78,99

Organism: NCBI:txid2484901